Protein AF-A0A2V6PGH7-F1 (afdb_monomer_lite)

Sequence (139 aa):
MNSAAADWNEKIEIGVGALTLNLARAGLAFVDLDAEARTALQSVRGAEVGVYQLRHRHKPIKHSAMLSAADKAMASRGWDRIVGVMSQRELVAIYVRNDVRSARNVKVCLLALNGREMVVASARSNLEPLMELAFNRPE

Radius of gyration: 17.28 Å; chains: 1; bounding box: 39×34×51 Å

Secondary structure (DSSP, 8-state):
--STTTTEEEEEEEEE-HHHHHHHHHHHTTS---HHHHHHHHHEEEEEEEEEEE---SS---HHHHHHHHHHHHHTTTEEEEEEEE-SSEEEEEEEETT---GGGEEEEEEEEETTEEEEEEEEE--HHHHHHHHT---

Foldseek 3Di:
DPDPVVQKDWDDKDKFAQVNLVVVLVVCVPPDDPPLRNLVSQFFHIKIKIKIFGHDDPDADPLVVVVVVVQVVQVVVQKDWPDWDDDRFKTKIKIWHNPDPALQWTKIWIWIGGRGMIMIMITTGNCPSVVVVVVPDDD

Structure (mmCIF, N/CA/C/O backbone):
data_AF-A0A2V6PGH7-F1
#
_entry.id   AF-A0A2V6PGH7-F1
#
loop_
_atom_site.group_PDB
_atom_site.id
_atom_site.type_symbol
_atom_site.label_atom_id
_atom_site.label_alt_id
_atom_site.label_comp_id
_atom_site.label_asym_id
_atom_site.label_entity_id
_atom_site.label_seq_id
_atom_site.pdbx_PDB_ins_code
_atom_site.Cartn_x
_atom_site.Cartn_y
_atom_site.Cartn_z
_atom_site.occupancy
_atom_site.B_iso_or_equiv
_atom_site.auth_seq_id
_atom_site.auth_comp_id
_atom_site.auth_asym_id
_atom_site.auth_atom_id
_atom_site.pdbx_PDB_model_num
ATOM 1 N N . MET A 1 1 ? -3.571 12.982 19.848 1.00 36.97 1 MET A N 1
ATOM 2 C CA . MET A 1 1 ? -3.412 11.637 19.247 1.00 36.97 1 MET A CA 1
ATOM 3 C C . MET A 1 1 ? -3.030 10.693 20.375 1.00 36.97 1 MET A C 1
ATOM 5 O O . MET A 1 1 ? -1.870 10.760 20.702 1.00 36.97 1 MET A O 1
ATOM 9 N N . ASN A 1 2 ? -3.920 9.960 21.070 1.00 40.00 2 ASN A N 1
ATOM 10 C CA . ASN A 1 2 ? -3.463 9.217 22.275 1.00 40.00 2 ASN A CA 1
ATOM 11 C C . ASN A 1 2 ? -4.363 8.077 22.808 1.00 40.00 2 ASN A C 1
ATOM 13 O O . ASN A 1 2 ? -4.344 7.785 23.995 1.00 40.00 2 ASN A O 1
ATOM 17 N N . SER A 1 3 ? -5.141 7.389 21.973 1.00 43.31 3 SER A N 1
ATOM 18 C CA . SER A 1 3 ? -5.888 6.207 22.461 1.00 43.31 3 SER A CA 1
ATOM 19 C C . SER A 1 3 ? -5.957 5.082 21.439 1.00 43.31 3 SER A C 1
ATOM 21 O O . SER A 1 3 ? -5.640 3.951 21.770 1.00 43.31 3 SER A O 1
ATOM 23 N N . ALA A 1 4 ? -6.210 5.395 20.165 1.00 53.25 4 ALA A N 1
ATOM 24 C CA . ALA A 1 4 ? -6.205 4.374 19.115 1.00 53.25 4 ALA A CA 1
ATOM 25 C C . ALA A 1 4 ? -4.827 3.715 18.902 1.00 53.25 4 ALA A C 1
ATOM 27 O O . ALA A 1 4 ? -4.782 2.525 18.639 1.00 53.25 4 ALA A O 1
ATOM 28 N N . ALA A 1 5 ? -3.716 4.453 19.033 1.00 57.75 5 ALA A N 1
ATOM 29 C CA . ALA A 1 5 ? -2.365 3.897 18.875 1.00 57.75 5 ALA A CA 1
ATOM 30 C C . ALA A 1 5 ? -1.913 3.049 20.081 1.00 57.75 5 ALA A C 1
ATOM 32 O O . ALA A 1 5 ? -1.141 2.117 19.908 1.00 57.75 5 ALA A O 1
ATOM 33 N N . ALA A 1 6 ? -2.423 3.340 21.285 1.00 57.06 6 ALA A N 1
ATOM 34 C CA . ALA A 1 6 ? -2.065 2.620 22.512 1.00 57.06 6 ALA A CA 1
ATOM 35 C C . ALA A 1 6 ? -2.616 1.180 22.547 1.00 57.06 6 ALA A C 1
ATOM 37 O O . ALA A 1 6 ? -2.081 0.324 23.254 1.00 57.06 6 ALA A O 1
ATOM 38 N N . ASP A 1 7 ? -3.659 0.912 21.756 1.00 73.12 7 ASP A N 1
ATOM 39 C CA . ASP A 1 7 ? -4.295 -0.401 21.661 1.00 73.12 7 ASP A CA 1
ATOM 40 C C . ASP A 1 7 ? -3.582 -1.352 20.683 1.00 73.12 7 ASP A C 1
ATOM 42 O O . ASP A 1 7 ? -3.841 -2.553 20.719 1.00 73.12 7 ASP A O 1
ATOM 46 N N . TRP A 1 8 ? -2.678 -0.872 19.822 1.00 78.44 8 TRP A N 1
ATOM 47 C CA . TRP A 1 8 ? -1.954 -1.711 18.859 1.00 78.44 8 TRP A CA 1
ATOM 48 C C . TRP A 1 8 ? -0.534 -1.997 19.342 1.00 78.44 8 TRP A C 1
ATOM 50 O O . TRP A 1 8 ? 0.250 -1.090 19.593 1.00 78.44 8 TRP A O 1
ATOM 60 N N . ASN A 1 9 ? -0.195 -3.278 19.460 1.00 80.62 9 ASN A N 1
ATOM 61 C CA . ASN A 1 9 ? 1.162 -3.727 19.719 1.00 80.62 9 ASN A CA 1
ATOM 62 C C . ASN A 1 9 ? 1.883 -3.946 18.393 1.00 80.62 9 ASN A C 1
ATOM 64 O O . ASN A 1 9 ? 1.522 -4.848 17.635 1.00 80.62 9 ASN A O 1
ATOM 68 N N . GLU A 1 10 ? 2.902 -3.147 18.122 1.00 81.50 10 GLU A N 1
ATOM 69 C CA . GLU A 1 10 ? 3.805 -3.405 17.010 1.00 81.50 10 GLU A CA 1
ATOM 70 C C . GLU A 1 10 ? 4.549 -4.721 17.251 1.00 81.50 10 GLU A C 1
ATOM 72 O O . GLU A 1 10 ? 5.102 -4.953 18.327 1.00 81.50 10 GLU A O 1
ATOM 77 N N . LYS A 1 11 ? 4.488 -5.624 16.273 1.00 84.50 11 LYS A N 1
ATOM 78 C CA . LYS A 1 11 ? 5.227 -6.887 16.306 1.00 84.50 11 LYS A CA 1
ATOM 79 C C . LYS A 1 11 ? 6.528 -6.780 15.535 1.00 84.50 11 LYS A C 1
ATOM 81 O O . LYS A 1 11 ? 7.538 -7.315 15.978 1.00 84.50 11 LYS A O 1
ATOM 86 N N . ILE A 1 12 ? 6.458 -6.180 14.351 1.00 83.50 12 ILE A N 1
ATOM 87 C CA . ILE A 1 12 ? 7.544 -6.133 13.379 1.00 83.50 12 ILE A CA 1
ATOM 88 C C . ILE A 1 12 ? 7.401 -4.839 12.582 1.00 83.50 12 ILE A C 1
ATOM 90 O O . ILE A 1 12 ? 6.325 -4.581 12.046 1.00 83.50 12 ILE A O 1
ATOM 94 N N . GLU A 1 13 ? 8.492 -4.098 12.429 1.00 81.88 13 GLU A N 1
ATOM 95 C CA . GLU A 1 13 ? 8.644 -3.061 11.410 1.00 81.88 13 GLU A CA 1
ATOM 96 C C . GLU A 1 13 ? 9.905 -3.366 10.596 1.00 81.88 13 GLU A C 1
ATOM 98 O O . GLU A 1 13 ? 10.999 -3.525 11.141 1.00 81.88 13 GLU A O 1
ATOM 103 N N . ILE A 1 14 ? 9.745 -3.521 9.281 1.00 82.69 14 ILE A N 1
ATOM 104 C CA . ILE A 1 14 ? 10.840 -3.805 8.352 1.00 82.69 14 ILE A CA 1
ATOM 105 C C . ILE A 1 14 ? 10.829 -2.753 7.253 1.00 82.69 14 ILE A C 1
ATOM 107 O O . ILE A 1 14 ? 9.893 -2.682 6.459 1.00 82.69 14 ILE A O 1
ATOM 111 N N . GLY A 1 15 ? 11.912 -1.982 7.168 1.00 81.12 15 GLY A N 1
ATOM 112 C CA . GLY A 1 15 ? 12.209 -1.105 6.041 1.00 81.12 15 GLY A CA 1
ATOM 113 C C . GLY A 1 15 ? 13.270 -1.719 5.131 1.00 81.12 15 GLY A C 1
ATOM 114 O O . GLY A 1 15 ? 14.375 -2.036 5.570 1.00 81.12 15 GLY A O 1
ATOM 115 N N . VAL A 1 16 ? 12.962 -1.853 3.844 1.00 80.06 16 VAL A N 1
ATOM 116 C CA . VAL A 1 16 ? 13.913 -2.232 2.794 1.00 80.06 16 VAL A CA 1
ATOM 117 C C . VAL A 1 16 ? 14.113 -1.071 1.828 1.00 80.06 16 VAL A C 1
ATOM 119 O O . VAL A 1 16 ? 13.247 -0.724 1.023 1.00 80.06 16 VAL A O 1
ATOM 122 N N . GLY A 1 17 ? 15.293 -0.459 1.911 1.00 80.12 17 GLY A N 1
ATOM 123 C CA . GLY A 1 17 ? 15.735 0.588 0.995 1.00 80.12 17 GLY A CA 1
ATOM 124 C C . GLY A 1 17 ? 16.334 0.032 -0.298 1.00 80.12 17 GLY A C 1
ATOM 125 O O . GLY A 1 17 ? 16.472 -1.177 -0.489 1.00 80.12 17 GLY A O 1
ATOM 126 N N . ALA A 1 18 ? 16.753 0.938 -1.185 1.00 80.06 18 ALA A N 1
ATOM 127 C CA . ALA A 1 18 ? 17.285 0.585 -2.502 1.00 80.06 18 ALA A CA 1
ATOM 128 C C . ALA A 1 18 ? 18.486 -0.380 -2.441 1.00 80.06 18 ALA A C 1
ATOM 130 O O . ALA A 1 18 ? 18.599 -1.265 -3.285 1.00 80.06 18 ALA A O 1
ATOM 131 N N . LEU A 1 19 ? 19.360 -0.238 -1.437 1.00 82.19 19 LEU A N 1
ATOM 132 C CA . LEU A 1 19 ? 20.537 -1.095 -1.272 1.00 82.19 19 LEU A CA 1
ATOM 133 C C . LEU A 1 19 ? 20.144 -2.554 -1.002 1.00 82.19 19 LEU A C 1
ATOM 135 O O . LEU A 1 19 ? 20.537 -3.449 -1.748 1.00 82.19 19 LEU A O 1
ATOM 139 N N . THR A 1 20 ? 19.332 -2.785 0.031 1.00 83.50 20 THR A N 1
ATOM 140 C CA . THR A 1 20 ? 18.880 -4.121 0.440 1.00 83.50 20 THR A CA 1
ATOM 141 C C . THR A 1 20 ? 18.074 -4.792 -0.667 1.00 83.50 20 THR A C 1
ATOM 143 O O . THR A 1 20 ? 18.252 -5.977 -0.941 1.00 83.50 20 THR A O 1
ATOM 146 N N . LEU A 1 21 ? 17.233 -4.017 -1.359 1.00 86.44 21 LEU A N 1
ATOM 147 C CA . LEU A 1 21 ? 16.425 -4.517 -2.466 1.00 86.44 21 LEU A CA 1
ATOM 148 C C . LEU A 1 21 ? 17.286 -4.922 -3.674 1.00 86.44 21 LEU A C 1
ATOM 150 O O . LEU A 1 21 ? 17.027 -5.948 -4.298 1.00 86.44 21 LEU A O 1
ATOM 154 N N . ASN A 1 22 ? 18.334 -4.157 -3.996 1.00 83.69 22 ASN A N 1
ATOM 155 C CA . ASN A 1 22 ? 19.264 -4.510 -5.071 1.00 83.69 22 ASN A CA 1
ATOM 156 C C . ASN A 1 22 ? 20.091 -5.756 -4.743 1.00 83.69 22 ASN A C 1
ATOM 158 O O . ASN A 1 22 ? 20.313 -6.574 -5.634 1.00 83.69 22 ASN A O 1
ATOM 162 N N . LEU A 1 23 ? 20.481 -5.949 -3.480 1.00 86.25 23 LEU A N 1
ATOM 163 C CA . LEU A 1 23 ? 21.142 -7.183 -3.056 1.00 86.25 23 LEU A CA 1
ATOM 164 C C . LEU A 1 23 ? 20.210 -8.395 -3.199 1.00 86.25 23 LEU A C 1
ATOM 166 O O . LEU A 1 23 ? 20.608 -9.412 -3.764 1.00 86.25 23 LEU A O 1
ATOM 170 N N . ALA A 1 24 ? 18.954 -8.268 -2.759 1.00 86.31 24 ALA A N 1
ATOM 171 C CA . ALA A 1 24 ? 17.952 -9.318 -2.925 1.00 86.31 24 ALA A CA 1
ATOM 172 C C . ALA A 1 24 ? 17.742 -9.671 -4.407 1.00 86.31 24 ALA A C 1
ATOM 174 O O . ALA A 1 24 ? 17.722 -10.844 -4.763 1.00 86.31 24 ALA A O 1
ATOM 175 N N . ARG A 1 25 ? 17.667 -8.670 -5.293 1.00 87.12 25 ARG A N 1
ATOM 176 C CA . ARG A 1 25 ? 17.577 -8.890 -6.747 1.00 87.12 25 ARG A CA 1
ATOM 177 C C . ARG A 1 25 ? 18.786 -9.606 -7.324 1.00 87.12 25 ARG A C 1
ATOM 179 O O . ARG A 1 25 ? 18.606 -10.470 -8.172 1.00 87.12 25 ARG A O 1
ATOM 186 N N . ALA A 1 26 ? 19.993 -9.246 -6.890 1.00 87.25 26 ALA A N 1
ATOM 187 C CA . ALA A 1 26 ? 21.211 -9.903 -7.350 1.00 87.25 26 ALA A CA 1
ATOM 188 C C . ALA A 1 26 ? 21.212 -11.391 -6.968 1.00 87.25 26 ALA A C 1
ATOM 190 O O . ALA A 1 26 ? 21.547 -12.228 -7.797 1.00 87.25 26 ALA A O 1
ATOM 191 N N . GLY A 1 27 ? 20.762 -11.729 -5.755 1.00 87.38 27 GLY A N 1
ATOM 192 C CA . GLY A 1 27 ? 20.580 -13.123 -5.341 1.00 87.38 27 GLY A CA 1
ATOM 193 C C . GLY A 1 27 ? 19.473 -13.837 -6.123 1.00 87.38 27 GLY A C 1
ATOM 194 O O . GLY A 1 27 ? 19.664 -14.952 -6.601 1.00 87.38 27 GLY A O 1
ATOM 195 N N . LEU A 1 28 ? 18.332 -13.174 -6.322 1.00 88.94 28 LEU A N 1
ATOM 196 C CA . LEU A 1 28 ? 17.196 -13.720 -7.072 1.00 88.94 28 LEU A CA 1
ATOM 197 C C . LEU A 1 28 ? 17.465 -13.852 -8.578 1.00 88.94 28 LEU A C 1
ATOM 199 O O . LEU A 1 28 ? 16.724 -14.552 -9.260 1.00 88.94 28 LEU A O 1
ATOM 203 N N . ALA A 1 29 ? 18.533 -13.249 -9.107 1.00 84.81 29 ALA A N 1
ATOM 204 C CA . ALA A 1 29 ? 18.951 -13.450 -10.493 1.00 84.81 29 ALA A CA 1
ATOM 205 C C . ALA A 1 29 ? 19.354 -14.907 -10.791 1.00 84.81 29 ALA A C 1
ATOM 207 O O . ALA A 1 29 ? 19.294 -15.316 -11.949 1.00 84.81 29 ALA A O 1
ATOM 208 N N . PHE A 1 30 ? 19.721 -15.678 -9.761 1.00 88.88 30 PHE A N 1
ATOM 209 C CA . PHE A 1 30 ? 20.086 -17.096 -9.852 1.00 88.88 30 PHE A CA 1
ATOM 210 C C . PHE A 1 30 ? 18.908 -18.052 -9.617 1.00 88.88 30 PHE A C 1
ATOM 212 O O . PHE A 1 30 ? 19.095 -19.267 -9.610 1.00 88.88 30 PHE A O 1
ATOM 219 N N . VAL A 1 31 ? 17.706 -17.516 -9.400 1.00 90.06 31 VAL A N 1
ATOM 220 C CA . VAL A 1 31 ? 16.476 -18.288 -9.216 1.00 90.06 31 VAL A CA 1
ATOM 221 C C . VAL A 1 31 ? 15.623 -18.153 -10.471 1.00 90.06 31 VAL A C 1
ATOM 223 O O . VAL A 1 31 ? 15.542 -17.073 -11.068 1.00 90.06 31 VAL A O 1
ATOM 226 N N . ASP A 1 32 ? 14.984 -19.251 -10.871 1.00 88.0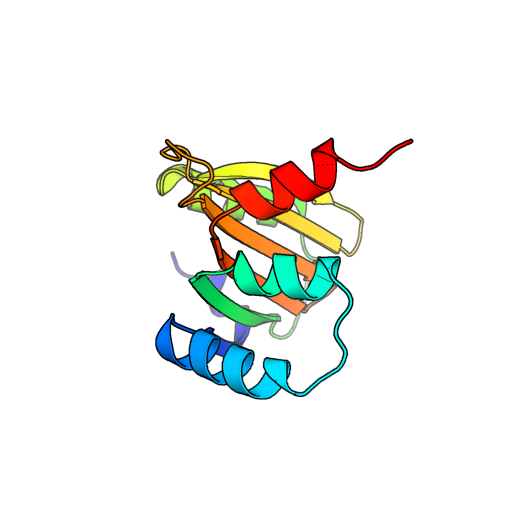0 32 ASP A N 1
ATOM 227 C CA . ASP A 1 32 ? 13.996 -19.208 -11.940 1.00 88.00 32 ASP A CA 1
ATOM 228 C C . ASP A 1 32 ? 12.739 -18.501 -11.424 1.00 88.00 32 ASP A C 1
ATOM 230 O O . ASP A 1 32 ? 12.046 -18.972 -10.522 1.00 88.00 32 ASP A O 1
ATOM 234 N N . LEU A 1 33 ? 12.515 -17.302 -11.948 1.00 87.56 33 LEU A N 1
ATOM 235 C CA . LEU A 1 33 ? 11.364 -16.465 -11.657 1.00 87.56 33 LEU A CA 1
ATOM 236 C C . LEU A 1 33 ? 10.695 -16.199 -12.987 1.00 87.56 33 LEU A C 1
ATOM 238 O O . LEU A 1 33 ? 11.371 -15.761 -13.927 1.00 87.56 33 LEU A O 1
ATOM 242 N N . ASP A 1 34 ? 9.382 -16.391 -13.034 1.00 89.88 34 ASP A N 1
ATOM 243 C CA . ASP A 1 34 ? 8.611 -16.004 -14.200 1.00 89.88 34 ASP A CA 1
ATOM 244 C C . ASP A 1 34 ? 8.805 -14.503 -14.514 1.00 89.88 34 ASP A C 1
ATOM 246 O O . ASP A 1 34 ? 9.210 -13.680 -13.676 1.00 89.88 34 ASP A O 1
ATOM 250 N N . ALA A 1 35 ? 8.565 -14.145 -15.775 1.00 86.06 35 ALA A N 1
ATOM 251 C CA . ALA A 1 35 ? 8.823 -12.798 -16.271 1.00 86.06 35 ALA A CA 1
ATOM 252 C C . ALA A 1 35 ? 7.983 -11.725 -15.554 1.00 86.06 35 ALA A C 1
ATOM 254 O O . ALA A 1 35 ? 8.430 -10.581 -15.416 1.00 86.06 35 ALA A O 1
ATOM 255 N N . GLU A 1 36 ? 6.795 -12.083 -15.066 1.00 86.81 36 GLU A N 1
ATOM 256 C CA . GLU A 1 36 ? 5.908 -11.173 -14.349 1.00 86.81 36 GLU A CA 1
ATOM 257 C C . GLU A 1 36 ? 6.451 -10.881 -12.948 1.00 86.81 36 GLU A C 1
ATOM 259 O O . GLU A 1 36 ? 6.638 -9.715 -12.598 1.00 86.81 36 GLU A O 1
ATOM 264 N N . ALA A 1 37 ? 6.804 -11.912 -12.180 1.00 88.06 37 ALA A N 1
ATOM 265 C CA . ALA A 1 37 ? 7.401 -11.802 -10.855 1.00 88.06 37 ALA A CA 1
ATOM 266 C C . ALA A 1 37 ? 8.716 -11.016 -10.901 1.00 88.06 37 ALA A C 1
ATOM 268 O O . ALA A 1 37 ? 8.963 -10.142 -10.061 1.00 88.06 37 ALA A O 1
ATOM 269 N N . ARG A 1 38 ? 9.546 -11.264 -11.923 1.00 89.25 38 ARG A N 1
ATOM 270 C CA . ARG A 1 38 ? 10.793 -10.521 -12.142 1.00 89.25 38 ARG A CA 1
ATOM 271 C C . ARG A 1 38 ? 10.525 -9.040 -12.409 1.00 89.25 38 ARG A C 1
ATOM 273 O O . ARG A 1 38 ? 11.161 -8.186 -11.788 1.00 89.25 38 ARG A O 1
ATOM 280 N N . THR A 1 39 ? 9.568 -8.726 -13.279 1.00 87.94 39 THR A N 1
ATOM 281 C CA . THR A 1 39 ? 9.191 -7.338 -13.593 1.00 87.94 39 THR A CA 1
ATOM 282 C C . THR A 1 39 ? 8.581 -6.626 -12.384 1.00 87.94 39 THR A C 1
ATOM 284 O O . THR A 1 39 ? 8.949 -5.490 -12.072 1.00 87.94 39 THR A O 1
ATOM 287 N N . ALA A 1 40 ? 7.716 -7.309 -11.634 1.00 87.12 40 ALA A N 1
ATOM 288 C CA . ALA A 1 40 ? 7.136 -6.798 -10.400 1.00 87.12 40 ALA A CA 1
ATOM 289 C C . ALA A 1 40 ? 8.220 -6.469 -9.370 1.00 87.12 40 ALA A C 1
ATOM 291 O O . ALA A 1 40 ? 8.240 -5.362 -8.826 1.00 87.12 40 ALA A O 1
ATOM 292 N N . LEU A 1 41 ? 9.190 -7.360 -9.165 1.00 87.50 41 LEU A N 1
ATOM 293 C CA . LEU A 1 41 ? 10.300 -7.107 -8.253 1.00 87.50 41 LEU A CA 1
ATOM 294 C C . LEU A 1 41 ? 11.173 -5.932 -8.710 1.00 87.50 41 LEU A C 1
ATOM 296 O O . LEU A 1 41 ? 11.635 -5.154 -7.874 1.00 87.50 41 LEU A O 1
ATOM 300 N N . GLN A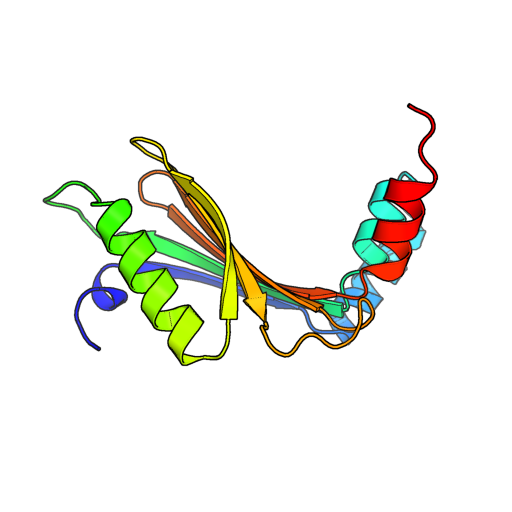 1 42 ? 11.415 -5.782 -10.014 1.00 86.88 42 GLN A N 1
ATOM 301 C CA . GLN A 1 42 ? 12.178 -4.660 -10.575 1.00 86.88 42 GLN A CA 1
ATOM 302 C C . GLN A 1 42 ? 11.449 -3.316 -10.448 1.00 86.88 42 GLN A C 1
ATOM 304 O O . GLN A 1 42 ? 12.105 -2.282 -10.302 1.00 86.88 42 GLN A O 1
ATOM 309 N N . SER A 1 43 ? 10.114 -3.322 -10.433 1.00 88.06 43 SER A N 1
ATOM 310 C CA . SER A 1 43 ? 9.308 -2.108 -10.279 1.00 88.06 43 SER A CA 1
ATOM 311 C C . SER A 1 43 ? 9.548 -1.423 -8.924 1.00 88.06 43 SER A C 1
ATOM 313 O O . SER A 1 43 ? 9.717 -0.204 -8.857 1.00 88.06 43 SER A O 1
ATOM 315 N N . VAL A 1 44 ? 9.653 -2.197 -7.838 1.00 88.38 44 VAL A N 1
ATOM 316 C CA . VAL A 1 44 ? 9.764 -1.678 -6.466 1.00 88.38 44 VAL A CA 1
ATOM 317 C C . VAL A 1 44 ? 11.092 -0.929 -6.277 1.00 88.38 44 VAL A C 1
ATOM 319 O O . VAL A 1 44 ? 12.127 -1.324 -6.767 1.00 88.38 44 VAL A O 1
ATOM 322 N N . ARG A 1 45 ? 11.140 0.193 -5.577 1.00 88.12 45 ARG A N 1
ATOM 323 C CA . ARG A 1 45 ? 12.382 0.952 -5.297 1.00 88.12 45 ARG A CA 1
ATOM 324 C C . ARG A 1 45 ? 12.737 0.971 -3.817 1.00 88.12 45 ARG A C 1
ATOM 326 O O . ARG A 1 45 ? 13.857 1.312 -3.451 1.00 88.12 45 ARG A O 1
ATOM 333 N N . GLY A 1 46 ? 11.772 0.611 -2.991 1.00 89.00 46 GLY A N 1
ATOM 334 C CA . GLY A 1 46 ? 11.878 0.445 -1.556 1.00 89.00 46 GLY A CA 1
ATOM 335 C C . GLY A 1 46 ? 10.492 0.159 -1.001 1.00 89.00 46 GLY A C 1
ATOM 336 O O . GLY A 1 46 ? 9.491 0.513 -1.636 1.00 89.00 46 GLY A O 1
ATOM 337 N N . ALA A 1 47 ? 10.447 -0.490 0.151 1.00 89.06 47 ALA A N 1
ATOM 338 C CA . ALA A 1 47 ? 9.212 -0.796 0.847 1.00 89.06 47 ALA A CA 1
ATOM 339 C C . ALA A 1 47 ? 9.420 -0.751 2.359 1.00 89.06 47 ALA A C 1
ATOM 341 O O . ALA A 1 47 ? 10.509 -1.021 2.855 1.00 89.06 47 ALA A O 1
ATOM 342 N N . GLU A 1 48 ? 8.363 -0.426 3.078 1.00 89.12 48 GLU A N 1
ATOM 343 C CA . GLU A 1 48 ? 8.290 -0.463 4.531 1.00 89.12 48 GLU A CA 1
ATOM 344 C C . GLU A 1 48 ? 7.053 -1.270 4.896 1.00 89.12 48 GLU A C 1
ATOM 346 O O . GLU A 1 48 ? 6.001 -1.084 4.288 1.00 89.12 48 GLU A O 1
ATOM 351 N N . VAL A 1 49 ? 7.169 -2.181 5.854 1.00 89.69 49 VAL A N 1
ATOM 352 C CA . VAL A 1 49 ? 6.056 -3.004 6.326 1.00 89.69 49 VAL A CA 1
ATOM 353 C C . VAL A 1 49 ? 6.051 -2.996 7.844 1.00 89.69 49 VAL A C 1
ATOM 355 O O . VAL A 1 49 ? 7.004 -3.451 8.470 1.00 89.69 49 VAL A O 1
ATOM 358 N N . GLY A 1 50 ? 4.958 -2.512 8.420 1.00 89.44 50 GLY A N 1
ATOM 359 C CA . GLY A 1 50 ? 4.640 -2.616 9.836 1.00 89.44 50 GLY A CA 1
ATOM 360 C C . GLY A 1 50 ? 3.528 -3.638 10.057 1.00 89.44 50 GLY A C 1
ATOM 361 O O . GLY A 1 50 ? 2.464 -3.557 9.437 1.00 89.44 50 GLY A O 1
ATOM 362 N N . VAL A 1 51 ? 3.759 -4.596 10.950 1.00 89.12 51 VAL A N 1
ATOM 363 C CA . VAL A 1 51 ? 2.766 -5.571 11.408 1.00 89.12 51 VAL A CA 1
ATOM 364 C C . VAL A 1 51 ? 2.406 -5.257 12.851 1.00 89.12 51 VAL A C 1
ATOM 366 O O . VAL A 1 51 ? 3.249 -5.280 13.749 1.00 89.12 51 VAL A O 1
ATOM 369 N N . TYR A 1 52 ? 1.124 -5.017 13.078 1.00 87.94 52 TYR A N 1
ATOM 370 C CA . TYR A 1 52 ? 0.552 -4.632 14.355 1.00 87.94 52 TYR A CA 1
ATOM 371 C C . TYR A 1 52 ? -0.488 -5.659 14.786 1.00 87.94 52 TYR A C 1
ATOM 373 O O . TYR A 1 52 ? -1.277 -6.156 13.982 1.00 87.94 52 TYR A O 1
ATOM 381 N N . GLN A 1 53 ? -0.534 -5.953 16.079 1.00 87.31 53 GLN A N 1
ATOM 382 C CA . GLN A 1 53 ? -1.557 -6.801 16.669 1.00 87.31 53 GLN A CA 1
ATOM 383 C C . GLN A 1 53 ? -2.307 -6.048 17.758 1.00 87.31 53 GLN A C 1
ATOM 385 O O . GLN A 1 53 ? -1.710 -5.445 18.646 1.00 87.31 53 GLN A O 1
ATOM 390 N N . LEU A 1 54 ? -3.631 -6.098 17.710 1.00 84.00 54 LEU A N 1
ATOM 391 C CA . LEU A 1 54 ? -4.469 -5.428 18.689 1.00 84.00 54 LEU A CA 1
ATOM 392 C C . LEU A 1 54 ? -4.332 -6.093 20.068 1.00 84.00 54 LEU A C 1
ATOM 394 O O . LEU A 1 54 ? -4.524 -7.307 20.202 1.00 84.00 54 LEU A O 1
ATOM 398 N N . ARG A 1 55 ? -4.043 -5.291 21.097 1.00 77.06 55 ARG A N 1
ATOM 399 C CA . ARG A 1 55 ? -4.031 -5.705 22.506 1.00 77.06 55 ARG A CA 1
ATOM 400 C C . ARG A 1 55 ? -5.448 -6.075 22.963 1.00 77.06 55 ARG A C 1
ATOM 402 O O . ARG A 1 55 ? -6.433 -5.741 22.307 1.00 77.06 55 ARG A O 1
ATOM 409 N N . HIS A 1 56 ? -5.532 -6.850 24.049 1.00 65.44 56 HIS A N 1
ATOM 410 C CA . HIS A 1 56 ? -6.759 -7.449 24.593 1.00 65.44 56 HIS A CA 1
ATOM 411 C C . HIS A 1 56 ? -8.024 -6.617 24.402 1.00 65.44 56 HIS A C 1
ATOM 413 O O . HIS A 1 56 ? -8.051 -5.407 24.611 1.00 65.44 56 HIS A O 1
ATOM 419 N N . ARG A 1 57 ? -9.108 -7.307 24.041 1.00 61.91 57 ARG A N 1
ATOM 420 C CA . ARG A 1 57 ? -10.283 -6.643 23.514 1.00 61.91 57 ARG A CA 1
ATOM 421 C C . ARG A 1 57 ? -11.557 -6.946 24.271 1.00 61.91 57 ARG A C 1
ATOM 423 O O . ARG A 1 57 ? -12.010 -8.084 24.274 1.00 61.91 57 ARG A O 1
ATOM 430 N N . HIS A 1 58 ? -12.184 -5.894 24.787 1.00 57.62 58 HIS A N 1
ATOM 431 C CA . HIS A 1 58 ? -13.525 -5.965 25.368 1.00 57.62 58 HIS A CA 1
ATOM 432 C C . HIS A 1 58 ? -14.655 -5.631 24.369 1.00 57.62 58 HIS A C 1
ATOM 434 O O . HIS A 1 58 ? -15.812 -5.893 24.675 1.00 57.62 58 HIS A O 1
ATOM 440 N N . LYS A 1 59 ? -14.372 -5.061 23.178 1.00 67.44 59 LYS A N 1
ATOM 441 C CA . LYS A 1 59 ? -15.401 -4.634 22.192 1.00 67.44 59 LYS A CA 1
ATOM 442 C C . LYS A 1 59 ? -15.030 -4.951 20.725 1.00 67.44 59 LYS A C 1
ATOM 444 O O . LYS A 1 59 ? -13.841 -4.979 20.443 1.00 67.44 59 LYS A O 1
ATOM 449 N N . PRO A 1 60 ? -15.983 -5.137 19.781 1.00 72.06 60 PRO A N 1
ATOM 450 C CA . PRO A 1 60 ? -15.739 -5.413 18.340 1.00 72.06 60 PRO A CA 1
ATOM 451 C C . PRO A 1 60 ? -15.130 -4.239 17.532 1.00 72.06 60 PRO A C 1
ATOM 453 O O . PRO A 1 60 ? -15.195 -3.093 17.978 1.00 72.06 60 PRO A O 1
ATOM 456 N N . ILE A 1 61 ? -14.464 -4.471 16.371 1.00 77.94 61 ILE A N 1
ATOM 457 C CA . ILE A 1 61 ? -13.719 -3.416 15.612 1.00 77.94 61 ILE A CA 1
ATOM 458 C C . ILE A 1 61 ? -14.802 -2.814 14.751 1.00 77.94 61 ILE A C 1
ATOM 460 O O . ILE A 1 61 ? -15.477 -3.511 14.003 1.00 77.94 61 ILE A O 1
ATOM 464 N N . LYS A 1 62 ? -14.954 -1.500 14.864 1.00 85.88 62 LYS A N 1
ATOM 465 C CA . LYS A 1 62 ? -15.767 -0.740 13.931 1.00 85.88 62 LYS A CA 1
ATOM 466 C C . LYS A 1 62 ? -14.898 -0.449 12.708 1.00 85.88 62 LYS A C 1
ATOM 468 O O . LYS A 1 62 ? -14.221 0.575 12.687 1.00 85.88 62 LYS A O 1
ATOM 473 N N . HIS A 1 63 ? -14.874 -1.362 11.730 1.00 86.25 63 HIS A N 1
ATOM 474 C CA . HIS A 1 63 ? -14.020 -1.231 10.535 1.00 86.25 63 HIS A CA 1
ATOM 475 C C . HIS A 1 63 ? -14.263 0.087 9.806 1.00 86.25 63 HIS A C 1
ATOM 477 O O . HIS A 1 63 ? -13.308 0.751 9.430 1.00 86.25 63 HIS A O 1
ATOM 483 N N . SER A 1 64 ? -15.520 0.524 9.715 1.00 87.62 64 SER A N 1
ATOM 484 C CA . SER A 1 64 ? -15.888 1.809 9.115 1.00 87.62 64 SER A CA 1
ATOM 485 C C . SER A 1 64 ? -15.255 3.007 9.828 1.00 87.62 64 SER A C 1
ATOM 487 O O . SER A 1 64 ? -14.753 3.920 9.178 1.00 87.62 64 SER A O 1
ATOM 489 N N . ALA A 1 65 ? -15.223 2.997 11.163 1.00 87.62 65 ALA A N 1
ATOM 490 C CA . ALA A 1 65 ? -14.589 4.056 11.944 1.00 87.62 65 ALA A CA 1
ATOM 491 C C . ALA A 1 65 ? -13.063 4.037 11.783 1.00 87.62 65 ALA A C 1
ATOM 493 O O . ALA A 1 65 ? -12.442 5.094 11.703 1.00 87.62 65 ALA A O 1
ATOM 494 N N . MET A 1 66 ? -12.462 2.845 11.704 1.00 86.88 66 MET A N 1
ATOM 495 C CA . MET A 1 66 ? -11.025 2.702 11.477 1.00 86.88 66 MET A CA 1
ATOM 496 C C . MET A 1 66 ? -10.626 3.171 10.077 1.00 86.88 66 MET A C 1
ATOM 498 O O . MET A 1 66 ? -9.678 3.936 9.943 1.00 86.88 66 MET A O 1
ATOM 502 N N . LEU A 1 67 ? -11.389 2.774 9.057 1.00 90.69 67 LEU A N 1
ATOM 503 C CA . LEU A 1 67 ? -11.203 3.213 7.681 1.00 90.69 67 LEU A CA 1
ATOM 504 C C . LEU A 1 67 ? -11.337 4.732 7.566 1.00 90.69 67 LEU A C 1
ATOM 506 O O . LEU A 1 67 ? -10.460 5.378 7.014 1.00 90.69 67 LEU A O 1
ATOM 510 N N . SER A 1 68 ? -12.376 5.320 8.165 1.00 91.62 68 SER A N 1
ATOM 511 C CA . SER A 1 68 ? -12.563 6.775 8.175 1.00 91.62 68 SER A CA 1
ATOM 512 C C . SER A 1 68 ? -11.416 7.509 8.884 1.00 91.62 68 SER A C 1
ATOM 514 O O . SER A 1 68 ? -10.961 8.558 8.424 1.00 91.62 68 SER A O 1
ATOM 516 N N . ALA A 1 69 ? -10.900 6.950 9.984 1.00 90.50 69 ALA A N 1
ATOM 517 C CA . ALA A 1 69 ? -9.737 7.502 10.673 1.00 90.50 69 ALA A CA 1
ATOM 518 C C . ALA A 1 69 ? -8.461 7.407 9.820 1.00 90.50 69 ALA A C 1
ATOM 520 O O . ALA A 1 69 ? -7.699 8.375 9.765 1.00 90.50 69 ALA A O 1
ATOM 521 N N . ALA A 1 70 ? -8.249 6.276 9.139 1.00 91.38 70 ALA A N 1
ATOM 522 C CA . ALA A 1 70 ? -7.145 6.086 8.206 1.00 91.38 70 ALA A CA 1
ATOM 523 C C . ALA A 1 70 ? -7.243 7.070 7.033 1.00 91.38 70 ALA A C 1
ATOM 525 O O . ALA A 1 70 ? -6.287 7.795 6.778 1.00 91.38 70 ALA A O 1
ATOM 526 N N . ASP A 1 71 ? -8.416 7.196 6.408 1.00 94.94 71 ASP A N 1
ATOM 527 C CA . ASP A 1 71 ? -8.667 8.143 5.318 1.00 94.94 71 ASP A CA 1
ATOM 528 C C . ASP A 1 71 ? -8.340 9.573 5.740 1.00 94.94 71 ASP A C 1
ATOM 530 O O . ASP A 1 71 ? -7.612 10.271 5.042 1.00 94.94 71 ASP A O 1
ATOM 534 N N . LYS A 1 72 ? -8.806 10.004 6.917 1.00 95.12 72 LYS A N 1
ATOM 535 C CA . LYS A 1 72 ? -8.516 11.347 7.432 1.00 95.12 72 LYS A CA 1
ATOM 536 C C . LYS A 1 72 ? -7.020 11.561 7.668 1.00 95.12 72 LYS A C 1
ATOM 538 O O . LYS A 1 72 ? -6.498 12.634 7.366 1.00 95.12 72 LYS A O 1
ATOM 543 N N . ALA A 1 73 ? -6.335 10.563 8.224 1.00 93.31 73 ALA A N 1
ATOM 544 C CA . ALA A 1 73 ? -4.905 10.630 8.509 1.00 93.31 73 ALA A CA 1
ATOM 545 C C . ALA A 1 73 ? -4.036 10.583 7.239 1.00 93.31 73 ALA A C 1
ATO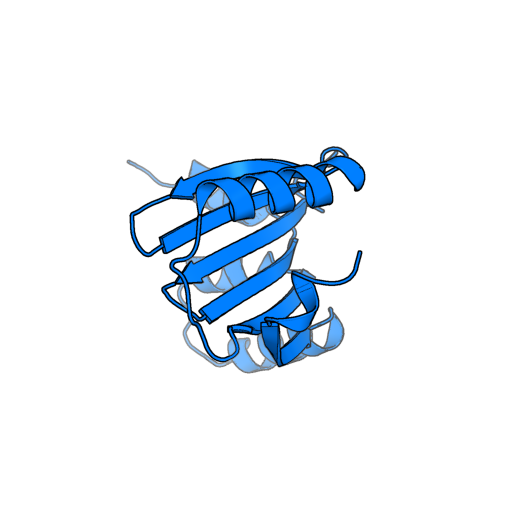M 547 O O . ALA A 1 73 ? -2.935 11.133 7.225 1.00 93.31 73 ALA A O 1
ATOM 548 N N . MET A 1 74 ? -4.506 9.909 6.192 1.00 94.69 74 MET A N 1
ATOM 549 C CA . MET A 1 74 ? -3.834 9.814 4.899 1.00 94.69 74 MET A CA 1
ATOM 550 C C . MET A 1 74 ? -4.085 11.078 4.067 1.00 94.69 74 MET A C 1
ATOM 552 O O . MET A 1 74 ? -3.128 11.702 3.605 1.00 94.69 74 MET A O 1
ATOM 556 N N . ALA A 1 75 ? -5.335 11.540 3.987 1.00 95.88 75 ALA A N 1
ATOM 557 C CA . ALA A 1 75 ? -5.719 12.757 3.273 1.00 95.88 75 ALA A CA 1
ATOM 558 C C . ALA A 1 75 ? -4.990 13.999 3.803 1.00 95.88 75 ALA A C 1
ATOM 560 O O . ALA A 1 75 ? -4.479 14.798 3.020 1.00 95.88 75 ALA A O 1
ATOM 561 N N . SER A 1 76 ? -4.832 14.128 5.128 1.00 95.62 76 SER A N 1
ATOM 562 C CA . SER A 1 76 ? -4.077 15.242 5.725 1.00 95.62 76 SER A CA 1
ATOM 563 C C . SER A 1 76 ? -2.592 15.272 5.339 1.00 95.62 76 SER A C 1
ATOM 565 O O . SER A 1 76 ? -1.920 16.276 5.563 1.00 95.62 76 SER A O 1
ATOM 567 N N . ARG A 1 77 ? -2.071 14.187 4.753 1.00 93.62 77 ARG A N 1
ATOM 568 C CA . ARG A 1 77 ? -0.683 14.036 4.294 1.00 93.62 77 ARG A CA 1
ATOM 569 C C . ARG A 1 77 ? -0.560 13.974 2.765 1.00 93.62 77 ARG A C 1
ATOM 571 O O . ARG A 1 77 ? 0.504 13.600 2.262 1.00 93.62 77 ARG A O 1
ATOM 578 N N . GLY A 1 78 ? -1.624 14.323 2.039 1.00 95.50 78 GLY A N 1
ATOM 579 C CA . GLY A 1 78 ? -1.647 14.348 0.574 1.00 95.50 78 GLY A CA 1
ATOM 580 C C . GLY A 1 78 ? -1.755 12.964 -0.065 1.00 95.50 78 GLY A C 1
ATOM 581 O O . GLY A 1 78 ? -1.077 12.682 -1.053 1.00 95.50 78 GLY A O 1
ATOM 582 N N . TRP A 1 79 ? -2.548 12.074 0.529 1.00 96.31 79 TRP A N 1
ATOM 583 C CA . TRP A 1 79 ? -2.821 10.751 -0.025 1.00 96.31 79 TRP A CA 1
ATOM 584 C C . TRP A 1 79 ? -4.307 10.576 -0.314 1.00 96.31 79 TRP A C 1
ATOM 586 O O . TRP A 1 79 ? -5.139 10.861 0.547 1.00 96.31 79 TRP A O 1
ATOM 596 N N . ASP A 1 80 ? -4.607 10.008 -1.476 1.00 95.56 80 ASP A N 1
ATOM 597 C CA . ASP A 1 80 ? -5.958 9.669 -1.903 1.00 95.56 80 ASP A CA 1
ATOM 598 C C . ASP A 1 80 ? -6.156 8.156 -1.845 1.00 95.56 80 ASP A C 1
ATOM 600 O O . ASP A 1 80 ? -5.278 7.379 -2.232 1.00 95.56 80 ASP A O 1
ATOM 604 N N . ARG A 1 81 ? -7.321 7.719 -1.359 1.00 95.88 81 ARG A N 1
ATOM 605 C CA . ARG A 1 81 ? -7.690 6.302 -1.381 1.00 95.88 81 ARG A CA 1
ATOM 606 C C . ARG A 1 81 ? -8.177 5.918 -2.773 1.00 95.88 81 ARG A C 1
ATOM 608 O O . ARG A 1 81 ? -9.164 6.475 -3.243 1.00 95.88 81 ARG A O 1
ATOM 615 N N . ILE A 1 82 ? -7.550 4.909 -3.370 1.00 95.06 82 ILE A N 1
ATOM 616 C CA . ILE A 1 82 ? -7.939 4.356 -4.677 1.00 95.06 82 ILE A CA 1
ATOM 617 C C . ILE A 1 82 ? -8.690 3.030 -4.564 1.00 95.06 82 ILE A C 1
ATOM 619 O O . ILE A 1 82 ? -9.493 2.706 -5.431 1.00 95.06 82 ILE A O 1
ATOM 623 N N . VAL A 1 83 ? -8.467 2.272 -3.486 1.00 94.69 83 VAL A N 1
ATOM 624 C CA . VAL A 1 83 ? -9.168 1.009 -3.220 1.00 94.69 83 VAL A CA 1
ATOM 625 C C . VAL A 1 83 ? -9.620 0.990 -1.770 1.00 94.69 83 VAL A C 1
ATOM 627 O O . VAL A 1 83 ? -8.858 1.342 -0.871 1.00 94.69 83 VAL A O 1
ATOM 630 N N . GLY A 1 84 ? -10.860 0.565 -1.544 1.00 93.94 84 GLY A N 1
ATOM 631 C CA . GLY A 1 84 ? -11.408 0.292 -0.222 1.00 93.94 84 GLY A CA 1
ATOM 632 C C . GLY A 1 84 ? -12.311 -0.931 -0.289 1.00 93.94 84 GLY A C 1
ATOM 633 O O . GLY A 1 84 ? -13.338 -0.897 -0.959 1.00 93.94 84 GLY A O 1
ATOM 634 N N . VAL A 1 85 ? -11.932 -2.001 0.402 1.00 93.06 85 VAL A N 1
ATOM 635 C CA . VAL A 1 85 ? -12.713 -3.236 0.526 1.00 93.06 85 VAL A CA 1
ATOM 636 C C . VAL A 1 85 ? -12.973 -3.470 2.003 1.00 93.06 85 VAL A C 1
ATOM 638 O O . VAL A 1 85 ? -12.047 -3.447 2.809 1.00 93.06 85 VAL A O 1
ATOM 641 N N . MET A 1 86 ? -14.230 -3.680 2.378 1.00 91.12 86 MET A N 1
ATOM 642 C CA . MET A 1 86 ? -14.610 -3.888 3.771 1.00 91.12 86 MET A CA 1
ATOM 643 C C . MET A 1 86 ? -15.615 -5.030 3.884 1.00 91.12 86 MET A C 1
ATOM 645 O O . MET A 1 86 ? -16.630 -5.047 3.194 1.00 91.12 86 MET A O 1
ATOM 649 N N . SER A 1 87 ? -15.338 -5.947 4.805 1.00 85.31 87 SER A N 1
ATOM 650 C CA . SER A 1 87 ? -16.207 -7.049 5.207 1.00 85.31 87 SER A CA 1
ATOM 651 C C . SER A 1 87 ? -16.368 -7.056 6.736 1.00 85.31 87 SER A C 1
ATOM 653 O O . SER A 1 87 ? -15.816 -6.216 7.457 1.00 85.31 87 SER A O 1
ATOM 655 N N . GLN A 1 88 ? -17.136 -8.007 7.272 1.00 77.00 88 GLN A N 1
ATOM 656 C CA . GLN A 1 88 ? -17.388 -8.113 8.713 1.00 77.00 88 GLN A CA 1
ATOM 657 C C . GLN A 1 88 ? -16.114 -8.328 9.544 1.00 77.00 88 GLN A C 1
ATOM 659 O O . GLN A 1 88 ? -16.091 -7.947 10.713 1.00 77.00 88 GLN A O 1
ATOM 664 N N . ARG A 1 89 ? -15.065 -8.936 8.970 1.00 79.31 89 ARG A N 1
ATOM 665 C CA . ARG A 1 89 ? -13.797 -9.265 9.660 1.00 79.31 89 ARG A CA 1
ATOM 666 C C . ARG A 1 89 ? -12.548 -8.678 9.009 1.00 79.31 89 ARG A C 1
ATOM 668 O O . ARG A 1 89 ? -11.479 -8.742 9.610 1.00 79.31 89 ARG A O 1
ATOM 675 N N . GLU A 1 90 ? -12.700 -8.096 7.828 1.00 88.94 90 GLU A N 1
ATOM 676 C CA . GLU A 1 90 ? -11.585 -7.691 6.984 1.00 88.94 90 GLU A CA 1
ATOM 677 C C . GLU A 1 90 ? -11.770 -6.258 6.507 1.00 88.94 90 GLU A C 1
ATOM 679 O O . GLU A 1 90 ? -12.885 -5.816 6.213 1.00 88.94 90 GLU A O 1
ATOM 684 N N . LEU A 1 91 ? -10.663 -5.534 6.428 1.00 92.38 91 LEU A N 1
ATOM 685 C CA . LEU A 1 91 ? -10.604 -4.217 5.822 1.00 92.38 91 LEU A CA 1
ATOM 686 C C . LEU A 1 91 ? -9.309 -4.109 5.027 1.00 92.38 91 LEU A C 1
ATOM 688 O O . LEU A 1 91 ? -8.235 -4.309 5.579 1.00 92.38 91 LEU A O 1
ATOM 692 N N . VAL A 1 92 ? -9.411 -3.722 3.763 1.00 94.88 92 VAL A N 1
ATOM 693 C CA . VAL A 1 92 ? -8.269 -3.383 2.919 1.00 94.88 92 VAL A CA 1
ATOM 694 C C . VAL A 1 92 ? -8.466 -1.979 2.371 1.00 94.88 92 VAL A C 1
ATOM 696 O O . VAL A 1 92 ? -9.533 -1.651 1.856 1.00 94.88 92 VAL A O 1
ATOM 699 N N . ALA A 1 93 ? -7.439 -1.144 2.469 1.00 96.00 93 ALA A N 1
ATOM 700 C CA . ALA A 1 93 ? -7.411 0.179 1.871 1.00 96.00 93 ALA A CA 1
ATOM 701 C C . ALA A 1 93 ? -6.070 0.413 1.175 1.00 96.00 93 ALA A C 1
ATOM 703 O O . ALA A 1 93 ? -5.017 0.150 1.751 1.00 96.00 93 ALA A O 1
ATOM 704 N N . ILE A 1 94 ? -6.111 0.914 -0.059 1.00 96.00 94 ILE A N 1
AT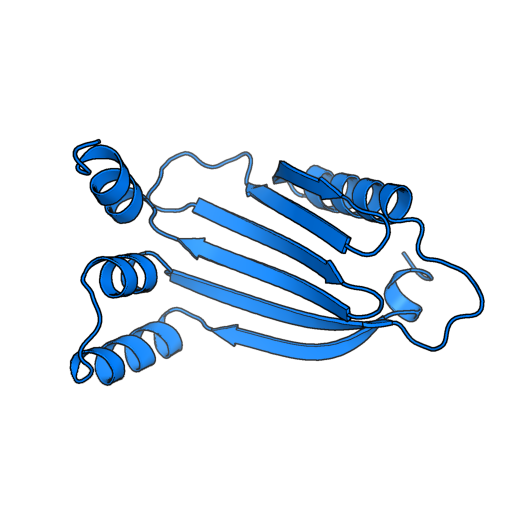OM 705 C CA . ILE A 1 94 ? -4.920 1.292 -0.824 1.00 96.00 94 ILE A CA 1
ATOM 706 C C . ILE A 1 94 ? -4.981 2.785 -1.095 1.00 96.00 94 ILE A C 1
ATOM 708 O O . ILE A 1 94 ? -5.974 3.300 -1.615 1.00 96.00 94 ILE A O 1
ATOM 712 N N . TYR A 1 95 ? -3.892 3.459 -0.759 1.00 96.00 95 TYR A N 1
ATOM 713 C CA . TYR A 1 95 ? -3.700 4.885 -0.907 1.00 96.00 95 TYR A CA 1
ATOM 714 C C . TYR A 1 95 ? -2.547 5.165 -1.860 1.00 96.00 95 TYR A C 1
ATOM 716 O O . TYR A 1 95 ? -1.524 4.478 -1.839 1.00 96.00 95 TYR A O 1
ATOM 724 N N . VAL A 1 96 ? -2.682 6.224 -2.645 1.00 94.94 96 VAL A N 1
ATOM 725 C CA . VAL A 1 96 ? -1.614 6.764 -3.486 1.00 94.94 96 VAL A CA 1
ATOM 726 C C . VAL A 1 96 ? -1.392 8.222 -3.149 1.00 94.94 96 VAL A C 1
ATOM 728 O O . VAL A 1 96 ? -2.289 8.921 -2.683 1.00 94.94 96 VAL A O 1
ATOM 731 N N . ARG A 1 97 ? -0.172 8.689 -3.366 1.00 94.38 97 ARG A N 1
ATOM 732 C CA . ARG A 1 97 ? 0.132 10.110 -3.254 1.00 94.38 97 ARG A CA 1
ATOM 733 C C . ARG A 1 97 ? -0.618 10.908 -4.323 1.00 94.38 97 ARG A C 1
ATOM 735 O O . ARG A 1 97 ? -0.610 10.525 -5.489 1.00 94.38 97 ARG A O 1
ATOM 742 N N . ASN A 1 98 ? -1.223 12.027 -3.939 1.00 91.75 98 ASN A N 1
ATOM 743 C CA . ASN A 1 98 ? -1.991 12.870 -4.862 1.00 91.75 98 ASN A CA 1
ATOM 744 C C . ASN A 1 98 ? -1.116 13.806 -5.720 1.00 91.75 98 ASN A C 1
ATOM 746 O O . ASN A 1 98 ? -1.599 14.449 -6.647 1.00 91.75 98 ASN A O 1
ATOM 750 N N . ASP A 1 99 ? 0.191 13.844 -5.449 1.00 89.19 99 ASP A N 1
ATOM 751 C CA . ASP A 1 99 ? 1.201 14.588 -6.202 1.00 89.19 99 ASP A CA 1
ATOM 752 C C . ASP A 1 99 ? 1.981 13.712 -7.201 1.00 89.19 99 ASP A C 1
ATOM 754 O O . ASP A 1 99 ? 3.057 14.098 -7.667 1.00 89.19 99 ASP A O 1
ATOM 758 N N . VAL A 1 100 ? 1.461 12.528 -7.550 1.00 85.69 100 VAL A N 1
ATOM 759 C CA . VAL A 1 100 ? 2.080 11.638 -8.544 1.00 85.69 100 VAL A CA 1
ATOM 760 C C . VAL A 1 100 ? 2.022 12.286 -9.928 1.00 85.69 100 VAL A C 1
ATOM 762 O O . VAL A 1 100 ? 0.962 12.452 -10.519 1.00 85.69 100 VAL A O 1
ATOM 765 N N . ARG A 1 101 ? 3.198 12.625 -10.467 1.00 84.12 101 ARG A N 1
ATOM 766 C CA . ARG A 1 101 ? 3.351 13.227 -11.807 1.00 84.12 101 ARG A CA 1
ATOM 767 C C . ARG A 1 101 ? 3.777 12.237 -12.891 1.00 84.12 101 ARG A C 1
ATOM 769 O O . ARG A 1 101 ? 3.831 12.598 -14.059 1.00 84.12 101 ARG A O 1
ATOM 776 N N . SER A 1 102 ? 4.174 11.025 -12.508 1.00 86.44 102 SER A N 1
ATOM 777 C CA . SER A 1 102 ? 4.733 10.025 -13.421 1.00 86.44 102 SER A CA 1
ATOM 778 C C . SER A 1 102 ? 4.624 8.623 -12.829 1.00 86.44 102 SER A C 1
ATOM 780 O O . SER A 1 102 ? 4.834 8.434 -11.628 1.00 86.44 102 SER A O 1
ATOM 782 N N . ALA A 1 103 ? 4.408 7.632 -13.697 1.00 85.25 103 ALA A N 1
ATOM 783 C CA . ALA A 1 103 ? 4.459 6.214 -13.349 1.00 85.25 103 ALA A CA 1
ATOM 784 C C . ALA A 1 103 ? 5.847 5.762 -12.848 1.00 85.25 103 ALA A C 1
ATOM 786 O O . ALA A 1 103 ? 5.947 4.750 -12.162 1.00 85.25 103 ALA A O 1
ATOM 787 N N . ARG A 1 104 ? 6.921 6.532 -13.091 1.00 87.44 104 ARG A N 1
ATOM 788 C CA . ARG A 1 104 ? 8.293 6.197 -12.653 1.00 87.44 104 ARG A CA 1
ATOM 789 C C . ARG A 1 104 ? 8.533 6.284 -11.157 1.00 87.44 104 ARG A C 1
ATOM 791 O O . ARG A 1 104 ? 9.556 5.796 -10.666 1.00 87.44 104 ARG A O 1
ATOM 798 N N . ASN A 1 105 ? 7.663 6.993 -10.448 1.00 87.81 105 ASN A N 1
ATOM 799 C CA . ASN A 1 105 ? 7.858 7.303 -9.046 1.00 87.81 105 ASN A CA 1
ATOM 800 C C . ASN A 1 105 ? 6.522 7.396 -8.312 1.00 87.81 105 ASN A C 1
ATOM 802 O O . ASN A 1 105 ? 6.126 8.462 -7.837 1.00 87.81 105 ASN A O 1
ATOM 806 N N . VAL A 1 106 ? 5.842 6.262 -8.224 1.00 91.75 106 VAL A N 1
ATOM 807 C CA . VAL A 1 106 ? 4.579 6.144 -7.506 1.00 91.75 106 VAL A CA 1
ATOM 808 C C . VAL A 1 106 ? 4.865 5.707 -6.079 1.00 91.75 106 VAL A C 1
ATOM 810 O O . VAL A 1 106 ? 5.654 4.791 -5.844 1.00 91.75 106 VAL A O 1
ATOM 813 N N . LYS A 1 107 ? 4.234 6.377 -5.116 1.00 93.00 107 LYS A N 1
ATOM 814 C CA . LYS A 1 107 ? 4.196 5.925 -3.726 1.00 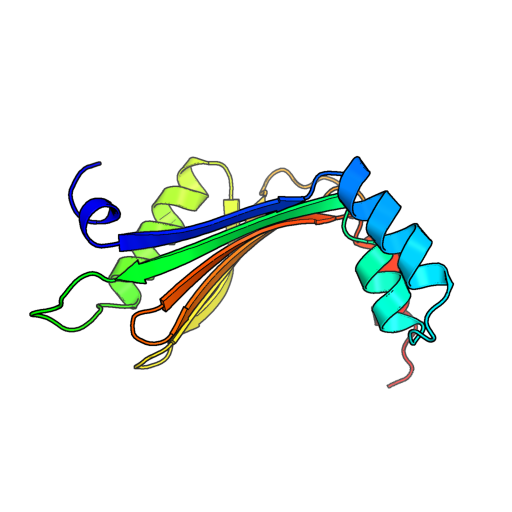93.00 107 LYS A CA 1
ATOM 815 C C . LYS A 1 107 ? 2.815 5.361 -3.442 1.00 93.00 107 LYS A C 1
ATOM 817 O O . LYS A 1 107 ? 1.820 6.055 -3.652 1.00 93.00 107 LYS A O 1
ATOM 822 N N . VAL A 1 108 ? 2.785 4.127 -2.965 1.00 92.75 108 VAL A N 1
ATOM 823 C CA . VAL A 1 108 ? 1.570 3.396 -2.609 1.00 92.75 108 VAL A CA 1
ATOM 824 C C . VAL A 1 108 ? 1.649 3.037 -1.133 1.00 92.75 108 VAL A C 1
ATOM 826 O O . VAL A 1 108 ? 2.726 2.723 -0.630 1.00 92.75 108 VAL A O 1
ATOM 829 N N . CYS A 1 109 ? 0.523 3.102 -0.437 1.00 93.75 109 CYS A N 1
ATOM 830 C CA . CYS A 1 109 ? 0.382 2.629 0.930 1.00 93.75 109 CYS A CA 1
ATOM 831 C C . CYS A 1 109 ? -0.830 1.699 1.012 1.00 93.75 109 CYS A C 1
ATOM 833 O O . CYS A 1 109 ? -1.920 2.057 0.580 1.00 93.75 109 CYS A O 1
ATOM 835 N N . LEU A 1 110 ? -0.630 0.506 1.547 1.00 94.44 110 LEU A N 1
ATOM 836 C CA . LEU A 1 110 ? -1.629 -0.514 1.805 1.00 94.44 110 LEU A CA 1
ATOM 837 C C . LEU A 1 110 ? -1.875 -0.575 3.310 1.00 94.44 110 LEU A C 1
ATOM 839 O O . LEU A 1 110 ? -0.937 -0.677 4.095 1.00 94.44 110 LEU A O 1
ATOM 843 N N . LEU A 1 111 ? -3.141 -0.593 3.699 1.00 93.94 111 LEU A N 1
ATOM 844 C CA . LEU A 1 111 ? -3.591 -1.014 5.014 1.00 93.94 111 LEU A CA 1
ATOM 845 C C . LEU A 1 111 ? -4.439 -2.266 4.828 1.00 93.94 111 LEU A C 1
ATOM 847 O O . LEU A 1 111 ? -5.422 -2.235 4.092 1.00 93.94 111 LEU A O 1
ATOM 851 N N . ALA A 1 112 ? -4.082 -3.347 5.507 1.00 94.31 112 ALA A N 1
ATOM 852 C CA . ALA A 1 112 ? -4.864 -4.570 5.563 1.00 94.31 112 ALA A CA 1
ATOM 853 C C . ALA A 1 112 ? -5.112 -4.936 7.026 1.00 94.31 112 ALA A C 1
ATOM 855 O O . ALA A 1 112 ? -4.181 -5.030 7.816 1.00 94.31 112 ALA A O 1
ATOM 856 N N . LEU A 1 113 ? -6.366 -5.142 7.396 1.00 90.69 113 LEU A N 1
ATOM 857 C CA . LEU A 1 113 ? -6.785 -5.626 8.700 1.00 90.69 113 LEU A CA 1
ATOM 858 C C . LEU A 1 113 ? -7.520 -6.944 8.506 1.00 90.69 113 LEU A C 1
ATOM 860 O O . LEU A 1 113 ? -8.483 -7.004 7.743 1.00 90.69 113 LEU A O 1
ATOM 864 N N . ASN A 1 114 ? -7.120 -7.952 9.271 1.00 89.00 114 ASN A N 1
ATOM 865 C CA . ASN A 1 114 ? -7.841 -9.205 9.416 1.00 89.00 114 ASN A CA 1
ATOM 866 C C . ASN A 1 114 ? -7.997 -9.531 10.904 1.00 89.00 114 ASN A C 1
ATOM 868 O O . ASN A 1 114 ? -7.030 -9.832 11.608 1.00 89.00 114 ASN A O 1
ATOM 872 N N . GLY A 1 115 ? -9.226 -9.445 11.413 1.00 85.31 115 GLY A N 1
ATOM 873 C CA . GLY A 1 115 ? -9.527 -9.765 12.805 1.00 85.31 115 GLY A CA 1
ATOM 874 C C . GLY A 1 115 ? -8.799 -8.851 13.794 1.00 85.31 115 GLY A C 1
ATOM 875 O O . GLY A 1 115 ? -9.314 -7.798 14.141 1.00 85.31 115 GLY A O 1
ATOM 876 N N . ARG A 1 116 ? -7.641 -9.272 14.316 1.00 85.31 116 ARG A N 1
ATOM 877 C CA . ARG A 1 116 ? -6.819 -8.494 15.270 1.00 85.31 116 ARG A CA 1
ATOM 878 C C . ARG A 1 116 ? -5.450 -8.113 14.722 1.00 85.31 116 ARG A C 1
ATOM 880 O O . ARG A 1 116 ? -4.667 -7.517 15.455 1.00 85.31 116 ARG A O 1
ATOM 887 N N . GLU A 1 117 ? -5.148 -8.480 13.488 1.00 88.56 117 GLU A N 1
ATOM 888 C CA . GLU A 1 117 ? -3.854 -8.231 12.868 1.00 88.56 117 GLU A CA 1
ATOM 889 C C . GLU A 1 117 ? -4.015 -7.165 11.804 1.00 88.56 117 GLU A C 1
ATOM 891 O O . GLU A 1 117 ? -4.899 -7.256 10.954 1.00 88.56 117 GLU A O 1
ATOM 896 N N . MET A 1 118 ? -3.178 -6.142 11.886 1.00 90.00 118 MET A N 1
ATOM 897 C CA . MET A 1 118 ? -3.138 -5.044 10.943 1.00 90.00 118 MET A CA 1
ATOM 898 C C . MET A 1 118 ? -1.748 -4.985 10.328 1.00 90.00 118 MET A C 1
ATOM 900 O O . MET A 1 118 ? -0.747 -4.929 11.035 1.00 90.00 118 MET A O 1
ATOM 904 N N . VAL A 1 119 ? -1.699 -4.971 9.008 1.00 92.38 119 VAL A N 1
ATOM 905 C CA . VAL A 1 119 ? -0.495 -4.749 8.223 1.00 92.38 119 VAL A CA 1
ATOM 906 C C . VAL A 1 119 ? -0.627 -3.389 7.565 1.00 92.38 119 VAL A C 1
ATOM 908 O O . VAL A 1 119 ? -1.627 -3.106 6.904 1.00 92.38 119 VAL A O 1
ATOM 911 N N . VAL A 1 120 ? 0.382 -2.548 7.746 1.00 91.94 120 VAL A N 1
ATOM 912 C CA . VAL A 1 120 ? 0.543 -1.309 6.993 1.00 91.94 120 VAL A CA 1
ATOM 913 C C . VAL A 1 120 ? 1.816 -1.449 6.184 1.00 91.94 120 VAL A C 1
ATOM 915 O O . VAL A 1 120 ? 2.883 -1.658 6.749 1.00 91.94 120 VAL A O 1
ATOM 918 N N . ALA A 1 121 ? 1.708 -1.362 4.867 1.00 92.06 121 ALA A N 1
ATOM 919 C CA . ALA A 1 121 ? 2.848 -1.452 3.972 1.00 92.06 121 ALA A CA 1
ATOM 920 C C . ALA A 1 121 ? 2.908 -0.212 3.090 1.00 92.06 121 ALA A C 1
ATOM 922 O O . ALA A 1 121 ? 1.912 0.156 2.480 1.00 92.06 121 ALA A O 1
ATOM 923 N N . SER A 1 122 ? 4.065 0.425 2.983 1.00 90.62 122 SER A N 1
ATOM 924 C CA . SER A 1 122 ? 4.308 1.487 2.015 1.00 90.62 122 SER A CA 1
ATOM 925 C C . SER A 1 122 ? 5.362 1.036 1.013 1.00 90.62 122 SER A C 1
ATOM 927 O O . SER A 1 122 ? 6.266 0.274 1.341 1.00 90.62 122 SER A O 1
ATOM 929 N N . ALA A 1 123 ? 5.240 1.465 -0.236 1.00 91.12 123 ALA A N 1
ATOM 930 C CA . ALA A 1 123 ? 6.221 1.169 -1.263 1.00 91.12 123 ALA A CA 1
ATOM 931 C C . ALA A 1 123 ? 6.400 2.359 -2.197 1.00 91.12 123 ALA A C 1
ATOM 933 O O . ALA A 1 123 ? 5.457 3.089 -2.514 1.00 91.12 123 ALA A O 1
ATOM 934 N N . ARG A 1 124 ? 7.628 2.527 -2.678 1.00 91.31 124 ARG A N 1
ATOM 935 C CA . ARG A 1 124 ? 7.958 3.401 -3.804 1.00 91.31 124 ARG A CA 1
ATOM 936 C C . ARG A 1 124 ? 8.203 2.515 -5.014 1.00 91.31 124 ARG A C 1
ATOM 938 O O . ARG A 1 124 ? 8.947 1.555 -4.878 1.00 91.31 124 ARG A O 1
ATOM 945 N N . SER A 1 125 ? 7.645 2.824 -6.179 1.00 87.62 125 SER A N 1
ATOM 946 C CA . SER A 1 125 ? 7.771 1.972 -7.368 1.00 87.62 125 SER A CA 1
ATOM 947 C C . SER A 1 125 ? 7.859 2.764 -8.680 1.00 87.62 125 SER A C 1
ATOM 949 O O . SER A 1 125 ? 7.404 3.907 -8.763 1.00 87.62 125 SER A O 1
ATOM 951 N N . ASN A 1 126 ? 8.477 2.148 -9.690 1.00 90.62 126 ASN A N 1
ATOM 952 C CA . ASN A 1 126 ? 8.335 2.476 -11.104 1.00 90.62 126 ASN A CA 1
ATOM 953 C C . ASN A 1 126 ? 7.325 1.511 -11.733 1.00 90.62 126 ASN A C 1
ATOM 955 O O . ASN A 1 126 ? 7.669 0.365 -12.000 1.00 90.62 126 ASN A O 1
ATOM 959 N N . LEU A 1 127 ? 6.110 1.986 -11.985 1.00 86.31 127 LEU A N 1
ATOM 960 C CA . LEU A 1 127 ? 5.022 1.191 -12.543 1.00 86.31 127 LEU A CA 1
ATOM 961 C C . LEU A 1 127 ? 5.038 1.104 -14.074 1.00 86.31 127 LEU A C 1
ATOM 963 O O . LEU A 1 127 ? 4.255 0.326 -14.602 1.00 86.31 127 LEU A O 1
ATOM 967 N N . GLU A 1 128 ? 5.904 1.835 -14.791 1.00 88.31 128 GLU A N 1
ATOM 968 C CA . GLU A 1 128 ? 5.960 1.751 -16.266 1.00 88.31 128 GLU A CA 1
ATOM 969 C C . GLU A 1 128 ? 6.093 0.303 -16.775 1.00 88.31 128 GLU A C 1
ATOM 971 O O . GLU A 1 128 ? 5.263 -0.094 -17.589 1.00 88.31 128 GLU A O 1
ATOM 976 N N . PRO A 1 129 ? 7.008 -0.539 -16.245 1.00 85.31 129 PRO A N 1
ATOM 977 C CA . PRO A 1 129 ? 7.147 -1.916 -16.722 1.00 85.31 129 PRO A CA 1
ATOM 978 C C . PRO A 1 129 ? 5.909 -2.777 -16.434 1.00 85.31 129 PRO A C 1
ATOM 980 O O . PRO A 1 129 ? 5.579 -3.685 -17.189 1.00 85.31 129 PRO A O 1
ATOM 983 N N . LEU A 1 130 ? 5.203 -2.493 -15.334 1.00 85.38 130 LEU A N 1
ATOM 984 C CA . LEU A 1 130 ? 3.967 -3.196 -14.983 1.00 85.38 130 LEU A CA 1
ATOM 985 C C . LEU A 1 130 ? 2.804 -2.778 -15.882 1.00 85.38 130 LEU A C 1
ATOM 987 O O . LEU A 1 130 ? 1.979 -3.611 -16.244 1.00 85.38 130 LEU A O 1
ATOM 991 N N . MET A 1 131 ? 2.748 -1.501 -16.258 1.00 85.38 131 MET A N 1
ATOM 992 C CA . MET A 1 131 ? 1.775 -1.000 -17.222 1.00 85.38 131 MET A CA 1
ATOM 993 C C . MET A 1 131 ? 2.018 -1.613 -18.602 1.00 85.38 131 MET A C 1
ATOM 995 O O . MET A 1 131 ? 1.076 -2.101 -19.213 1.00 85.38 131 MET A O 1
ATOM 999 N N . GLU A 1 132 ? 3.271 -1.668 -19.062 1.00 86.31 132 GLU A N 1
ATOM 1000 C CA . GLU A 1 132 ? 3.637 -2.342 -20.315 1.00 86.31 132 GLU A CA 1
ATOM 1001 C C . GLU A 1 132 ? 3.222 -3.819 -20.312 1.00 86.31 132 GLU A C 1
ATOM 1003 O O . GLU A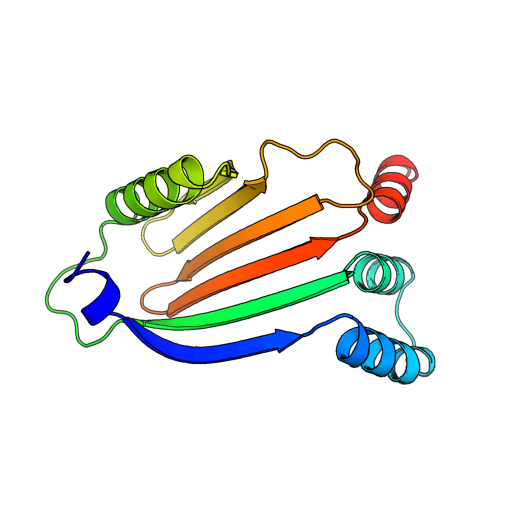 1 132 ? 2.630 -4.288 -21.281 1.00 86.31 132 GLU A O 1
ATOM 1008 N N . LEU A 1 133 ? 3.456 -4.545 -19.212 1.00 84.00 133 LEU A N 1
ATOM 1009 C CA . LEU A 1 133 ? 2.983 -5.926 -19.076 1.00 84.00 133 LEU A CA 1
ATOM 1010 C C . LEU A 1 133 ? 1.458 -6.037 -19.130 1.00 84.00 133 LEU A C 1
ATOM 1012 O O . LEU A 1 133 ? 0.945 -6.938 -19.787 1.00 84.00 133 LEU A O 1
ATOM 1016 N N . ALA A 1 134 ? 0.735 -5.150 -18.445 1.00 84.31 134 ALA A N 1
ATOM 1017 C CA . ALA A 1 134 ? -0.723 -5.185 -18.408 1.00 84.31 134 ALA A CA 1
ATOM 1018 C C . ALA A 1 134 ? -1.345 -4.882 -19.781 1.00 84.31 134 ALA A C 1
ATOM 1020 O O . ALA A 1 134 ? -2.306 -5.539 -20.167 1.00 84.31 134 ALA A O 1
ATOM 1021 N N . PHE A 1 135 ? -0.787 -3.923 -20.526 1.00 83.38 135 PHE A N 1
ATOM 1022 C CA . PHE A 1 135 ? -1.297 -3.532 -21.844 1.00 83.38 135 PHE A CA 1
ATOM 1023 C C . PHE A 1 135 ? -0.903 -4.490 -22.972 1.00 83.38 135 PHE A C 1
ATOM 1025 O O . PHE A 1 135 ? -1.589 -4.532 -23.987 1.00 83.38 135 PHE A O 1
ATOM 1032 N N . ASN A 1 136 ? 0.171 -5.266 -22.807 1.00 80.25 136 ASN A N 1
ATOM 1033 C CA . ASN A 1 136 ? 0.641 -6.217 -23.819 1.00 80.25 136 ASN A CA 1
ATOM 1034 C C . ASN A 1 136 ? 0.089 -7.641 -23.636 1.00 80.25 136 ASN A C 1
ATOM 1036 O O . ASN A 1 136 ? 0.522 -8.556 -24.339 1.00 80.25 136 ASN A O 1
ATOM 1040 N N . ARG A 1 137 ? -0.849 -7.861 -22.705 1.00 66.50 137 ARG A N 1
ATOM 1041 C CA . ARG A 1 137 ? -1.542 -9.149 -22.590 1.00 66.50 137 ARG A CA 1
ATOM 1042 C C . ARG A 1 137 ? -2.629 -9.259 -23.668 1.00 66.50 137 ARG A C 1
ATOM 1044 O O . ARG A 1 137 ? -3.507 -8.400 -23.691 1.00 66.50 137 ARG A O 1
ATOM 1051 N N . PRO A 1 138 ? -2.602 -10.285 -24.540 1.00 53.06 138 PRO A N 1
ATOM 1052 C CA . PRO A 1 138 ? -3.780 -10.642 -25.321 1.00 53.06 138 PRO A CA 1
ATOM 1053 C C . PRO A 1 138 ? -4.872 -11.145 -24.363 1.00 53.06 138 PRO A C 1
ATOM 1055 O O . PRO A 1 138 ? -4.560 -11.883 -23.424 1.00 53.06 138 PRO A O 1
ATOM 1058 N N . GLU A 1 139 ? -6.111 -10.694 -24.572 1.00 52.72 139 GLU A N 1
ATOM 1059 C CA . GLU A 1 139 ? -7.302 -11.211 -23.875 1.00 52.72 139 GLU A CA 1
ATOM 1060 C C . GLU A 1 139 ? -7.530 -12.705 -24.142 1.00 52.72 139 GLU A C 1
ATOM 1062 O O . GLU A 1 139 ? -7.249 -13.161 -25.278 1.00 52.72 139 GLU A O 1
#

pLDDT: mean 85.03, std 11.2, range [36.97, 96.31]